Protein AF-A0A7C6UUV0-F1 (afdb_monomer_lite)

Foldseek 3Di:
DAAEEEEEEQDFPCLVVLCVLCVVVPHHYQYHNDPVSVVVVLPDPSHAEYEYEDHPCVVVVQVVCCVRPVNHYYHYHDPVCRVPPDDSVVSVVVVVVRGD

Sequence (100 aa):
MKKAILLVDNCSKNGVIYRTVLESVGYKVYLASDLQQALYALKDDALSLVISICFLETEKLKKLLSDKKPEIPVWVMNKDETTSPLSSKELLDQVRALID

Radius of gyration: 12.25 Å; chains: 1; bounding box: 31×30×27 Å

Secondary structure (DSSP, 8-state):
---EEEEEESS-SHHHHHHHHHHHTT-EEEEESSHHHHHHHTT-TTEEEEEEEE-TTHHHHHHHHHHH-TTS-EEEPPTHHHHSPPPHHHHHHHHHHHH-

Structure (mmCIF, N/CA/C/O backbone):
data_AF-A0A7C6UUV0-F1
#
_entry.id   AF-A0A7C6UUV0-F1
#
loop_
_atom_site.group_PDB
_atom_site.id
_atom_site.type_symbol
_atom_site.label_atom_id
_atom_site.label_alt_id
_atom_site.label_comp_id
_atom_site.label_asym_id
_atom_site.label_entity_id
_atom_site.label_seq_id
_atom_site.pdbx_PDB_ins_code
_atom_site.Cartn_x
_atom_site.Cartn_y
_atom_site.Cartn_z
_atom_site.occupancy
_atom_site.B_iso_or_equiv
_atom_site.auth_seq_id
_atom_site.auth_comp_id
_atom_site.auth_asym_id
_atom_site.auth_atom_id
_atom_site.pdbx_PDB_model_num
ATOM 1 N N . MET A 1 1 ? -14.405 -6.482 7.988 1.00 61.34 1 MET A N 1
ATOM 2 C CA . MET A 1 1 ? -14.290 -5.330 7.059 1.00 61.34 1 MET A CA 1
ATOM 3 C C . MET A 1 1 ? -13.154 -5.609 6.084 1.00 61.34 1 MET A C 1
ATOM 5 O O . MET A 1 1 ? -12.213 -6.280 6.485 1.00 61.34 1 MET A O 1
ATOM 9 N N . LYS A 1 2 ? -13.240 -5.159 4.823 1.00 82.38 2 LYS A N 1
ATOM 10 C CA . LYS A 1 2 ? -12.122 -5.279 3.867 1.00 82.38 2 LYS A CA 1
ATOM 11 C C . LYS A 1 2 ? -11.042 -4.255 4.237 1.00 82.38 2 LYS A C 1
ATOM 13 O O . LYS A 1 2 ? -11.373 -3.077 4.320 1.00 82.38 2 LYS A O 1
ATOM 18 N N . LYS A 1 3 ? -9.799 -4.695 4.466 1.00 94.12 3 LYS A N 1
ATOM 19 C CA . LYS A 1 3 ? -8.644 -3.806 4.699 1.00 94.12 3 LYS A CA 1
ATOM 20 C C . LYS A 1 3 ? -8.258 -3.098 3.397 1.00 94.12 3 LYS A C 1
ATOM 22 O O . LYS A 1 3 ? -8.409 -3.676 2.313 1.00 94.12 3 LYS A O 1
ATOM 27 N N . ALA A 1 4 ? -7.777 -1.864 3.502 1.00 96.62 4 ALA A N 1
ATOM 28 C CA . ALA A 1 4 ? -7.314 -1.068 2.376 1.00 96.62 4 ALA A CA 1
ATOM 29 C C . ALA A 1 4 ? -5.788 -0.898 2.389 1.00 96.62 4 ALA A C 1
ATOM 31 O O . ALA A 1 4 ? -5.174 -0.763 3.446 1.00 96.62 4 ALA A O 1
ATOM 32 N N . ILE A 1 5 ? -5.182 -0.899 1.204 1.00 97.06 5 ILE A N 1
ATOM 33 C CA . ILE A 1 5 ? -3.738 -0.760 0.993 1.00 97.06 5 ILE A CA 1
ATOM 34 C C . ILE A 1 5 ? -3.508 0.400 0.027 1.00 97.06 5 ILE A C 1
ATOM 36 O O . ILE A 1 5 ? -4.149 0.476 -1.022 1.00 97.06 5 ILE A O 1
ATOM 40 N N . LEU A 1 6 ? -2.588 1.299 0.364 1.00 96.56 6 LEU A N 1
ATOM 41 C CA . LEU A 1 6 ? -2.132 2.361 -0.526 1.00 96.56 6 LEU A CA 1
ATOM 42 C C . LEU A 1 6 ? -0.811 1.949 -1.176 1.00 96.56 6 LEU A C 1
ATOM 44 O O . LEU A 1 6 ? 0.187 1.784 -0.483 1.00 96.56 6 LEU A O 1
ATOM 48 N N . LEU A 1 7 ? -0.795 1.829 -2.501 1.00 95.38 7 LEU A N 1
ATOM 49 C CA . LEU A 1 7 ? 0.423 1.676 -3.290 1.00 95.38 7 LEU A CA 1
ATOM 50 C C . LEU A 1 7 ? 0.852 3.047 -3.816 1.00 95.38 7 LEU A C 1
ATOM 52 O O . LEU A 1 7 ? 0.094 3.702 -4.535 1.00 95.38 7 LEU A O 1
ATOM 56 N N . VAL A 1 8 ? 2.067 3.465 -3.476 1.00 93.75 8 VAL A N 1
ATOM 57 C CA . VAL A 1 8 ? 2.682 4.699 -3.963 1.00 93.75 8 VAL A CA 1
ATOM 58 C C . VAL A 1 8 ? 3.821 4.349 -4.912 1.00 93.75 8 VAL A C 1
ATOM 60 O O . VAL A 1 8 ? 4.819 3.741 -4.520 1.00 93.75 8 VAL A O 1
ATOM 63 N N . ASP A 1 9 ? 3.663 4.721 -6.175 1.00 90.25 9 ASP A N 1
ATOM 64 C CA . ASP A 1 9 ? 4.591 4.369 -7.245 1.00 90.25 9 ASP A CA 1
ATOM 65 C C . ASP A 1 9 ? 4.630 5.488 -8.285 1.00 90.25 9 ASP A C 1
ATOM 67 O O . ASP A 1 9 ? 3.624 5.778 -8.935 1.00 90.25 9 ASP A O 1
ATOM 71 N N . ASN A 1 10 ? 5.783 6.149 -8.420 1.00 85.81 10 ASN A N 1
ATOM 72 C CA . ASN A 1 10 ? 5.959 7.257 -9.358 1.00 85.81 10 ASN A CA 1
ATOM 73 C C . ASN A 1 10 ? 6.933 6.956 -10.501 1.00 85.81 10 ASN A C 1
ATOM 75 O O . ASN A 1 10 ? 7.160 7.834 -11.334 1.00 85.81 10 ASN A O 1
ATOM 79 N N . CYS A 1 11 ? 7.520 5.756 -10.548 1.00 76.25 11 CYS A N 1
ATOM 80 C CA . CYS A 1 11 ? 8.594 5.470 -11.501 1.00 76.25 11 CYS A CA 1
ATOM 81 C C . CYS A 1 11 ? 8.597 4.045 -12.065 1.00 76.25 11 CYS A C 1
ATOM 83 O O . CYS A 1 11 ? 9.092 3.838 -13.173 1.00 76.25 11 CYS A O 1
ATOM 85 N N . SER A 1 12 ? 8.040 3.070 -11.346 1.00 73.12 12 SER A N 1
ATOM 86 C CA . SER A 1 12 ? 7.875 1.709 -11.842 1.00 73.12 12 SER A CA 1
ATOM 87 C C . SER A 1 12 ? 6.402 1.527 -12.212 1.00 73.12 12 SER A C 1
ATOM 89 O O . SER A 1 12 ? 5.533 2.200 -11.682 1.00 73.12 12 SER A O 1
ATOM 91 N N . LYS A 1 13 ? 6.046 0.697 -13.190 1.00 76.31 13 LYS A N 1
ATOM 92 C CA . LYS A 1 13 ? 4.615 0.423 -13.459 1.00 76.31 13 LYS A CA 1
ATOM 93 C C . LYS A 1 13 ? 4.084 -0.697 -12.551 1.00 76.31 13 LYS A C 1
ATOM 95 O O . LYS A 1 13 ? 3.002 -1.234 -12.791 1.00 76.31 13 LYS A O 1
ATOM 100 N N . ASN A 1 14 ? 4.846 -1.054 -11.517 1.00 84.88 14 ASN A N 1
ATOM 101 C CA . ASN A 1 14 ? 4.638 -2.238 -10.691 1.00 84.88 14 ASN A CA 1
ATOM 102 C C . ASN A 1 14 ? 3.420 -2.079 -9.778 1.00 84.88 14 ASN A C 1
ATOM 104 O O . ASN A 1 14 ? 2.727 -3.062 -9.522 1.00 84.88 14 ASN A O 1
ATOM 108 N N . GLY A 1 15 ? 3.074 -0.848 -9.387 1.00 86.50 15 GLY A N 1
ATOM 109 C CA . GLY A 1 15 ? 1.859 -0.554 -8.627 1.00 86.50 15 GLY A CA 1
ATOM 110 C C . GLY A 1 15 ? 0.582 -1.105 -9.275 1.00 86.50 15 GLY A C 1
ATOM 111 O O . GLY A 1 15 ? -0.297 -1.600 -8.574 1.00 86.50 15 GLY A O 1
ATOM 112 N N . VAL A 1 16 ? 0.486 -1.119 -10.612 1.00 88.19 16 VAL A N 1
ATOM 11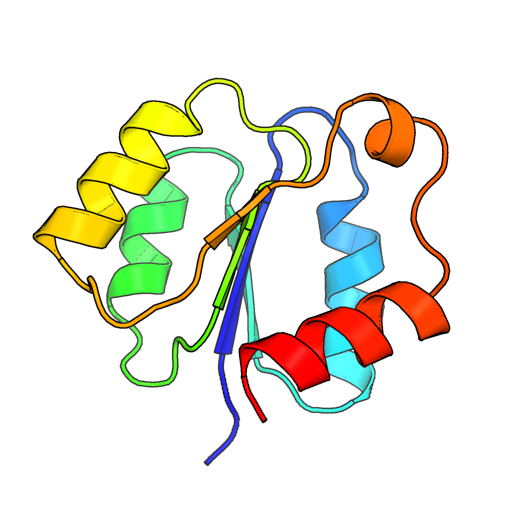3 C CA . VAL A 1 16 ? -0.681 -1.682 -11.324 1.00 88.19 16 VAL A CA 1
ATOM 114 C C . VAL A 1 16 ? -0.729 -3.211 -11.214 1.00 88.19 16 VAL A C 1
ATOM 116 O O . VAL A 1 16 ? -1.800 -3.794 -11.017 1.00 88.19 16 VAL A O 1
ATOM 119 N N . ILE A 1 17 ? 0.431 -3.864 -11.307 1.00 90.00 17 ILE A N 1
ATOM 120 C CA . ILE A 1 17 ? 0.557 -5.323 -11.196 1.00 90.00 17 ILE A CA 1
ATOM 121 C C . ILE A 1 17 ? 0.183 -5.756 -9.776 1.00 90.00 17 ILE A C 1
ATOM 123 O O . ILE A 1 17 ? -0.706 -6.588 -9.591 1.00 90.00 17 ILE A O 1
ATOM 127 N N . TYR A 1 18 ? 0.800 -5.141 -8.767 1.00 93.06 18 TYR A N 1
ATOM 128 C CA . TYR A 1 18 ? 0.541 -5.467 -7.366 1.00 93.06 18 TYR A CA 1
ATOM 129 C C . TYR A 1 18 ? -0.894 -5.160 -6.955 1.00 93.06 18 TYR A C 1
ATOM 131 O O . TYR A 1 18 ? -1.496 -5.953 -6.236 1.00 93.06 18 TYR A O 1
ATOM 139 N N . ARG A 1 19 ? -1.493 -4.081 -7.474 1.00 94.88 19 ARG A N 1
ATOM 140 C CA . ARG A 1 19 ? -2.921 -3.814 -7.284 1.00 94.88 19 ARG A CA 1
ATOM 141 C C . ARG A 1 19 ? -3.780 -4.990 -7.725 1.00 94.88 19 ARG A C 1
ATOM 143 O O . ARG A 1 19 ? -4.626 -5.429 -6.956 1.00 94.88 19 ARG A O 1
ATOM 150 N N . THR A 1 20 ? -3.551 -5.497 -8.934 1.00 94.25 20 THR A N 1
ATOM 151 C CA . THR A 1 20 ? -4.347 -6.598 -9.495 1.00 94.25 20 THR A CA 1
ATOM 152 C C . THR A 1 20 ? -4.268 -7.837 -8.601 1.00 94.25 20 THR A C 1
ATOM 154 O O . THR A 1 20 ? -5.287 -8.455 -8.295 1.00 94.25 20 THR A O 1
ATOM 157 N N . VAL A 1 21 ? -3.066 -8.166 -8.118 1.00 95.25 21 VAL A N 1
ATOM 158 C CA . VAL A 1 21 ? -2.851 -9.290 -7.195 1.00 95.25 21 VAL A CA 1
ATOM 159 C C . VAL A 1 21 ? -3.589 -9.068 -5.869 1.00 95.25 21 VAL A C 1
ATOM 161 O O . VAL A 1 21 ? -4.320 -9.948 -5.421 1.00 95.25 21 VAL A O 1
ATOM 164 N N . LEU A 1 22 ? -3.452 -7.893 -5.254 1.00 96.38 22 LEU A N 1
ATOM 165 C CA . LEU A 1 22 ? -4.051 -7.585 -3.951 1.00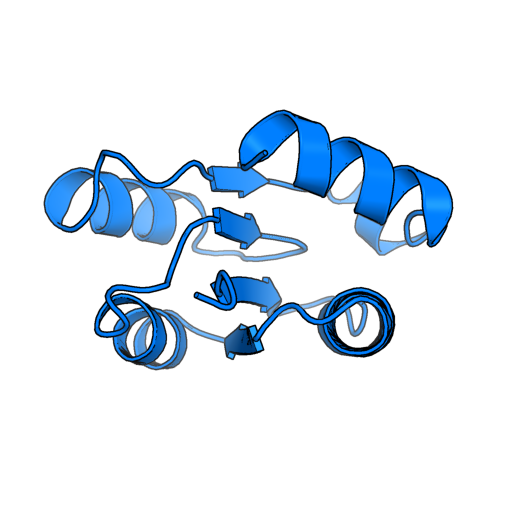 96.38 22 LEU A CA 1
ATOM 166 C C . LEU A 1 22 ? -5.586 -7.502 -4.004 1.00 96.38 22 LEU A C 1
ATOM 168 O O . LEU A 1 22 ? -6.265 -8.005 -3.108 1.00 96.38 22 LEU A O 1
ATOM 172 N N . GLU A 1 23 ? -6.149 -6.923 -5.064 1.00 96.31 23 GLU A N 1
ATOM 173 C CA . GLU A 1 23 ? -7.602 -6.884 -5.268 1.00 96.31 23 GLU A CA 1
ATOM 174 C C . GLU A 1 23 ? -8.176 -8.292 -5.494 1.00 96.31 23 GLU A C 1
ATOM 176 O O . GLU A 1 23 ? -9.265 -8.588 -4.999 1.00 96.31 23 GLU A O 1
ATOM 181 N N . SER A 1 24 ? -7.431 -9.191 -6.157 1.00 95.50 24 SER A N 1
ATOM 182 C CA . SER A 1 24 ? -7.873 -10.576 -6.403 1.00 95.50 24 SER A CA 1
ATOM 183 C C . SER A 1 24 ? -8.096 -11.392 -5.123 1.00 95.50 24 SER A C 1
ATOM 185 O O . SER A 1 24 ? -8.915 -12.309 -5.113 1.00 95.50 24 SER A O 1
ATOM 187 N N . VAL A 1 25 ? -7.421 -11.028 -4.026 1.00 94.56 25 VAL A N 1
ATOM 188 C CA . VAL A 1 25 ? -7.568 -11.671 -2.708 1.00 94.56 25 VAL A CA 1
ATOM 189 C C . VAL A 1 25 ? -8.447 -10.870 -1.740 1.00 94.56 25 VAL A C 1
ATOM 191 O O . VAL A 1 25 ? -8.598 -11.248 -0.581 1.00 94.56 25 VAL A O 1
ATOM 194 N N . GLY A 1 26 ? -9.067 -9.782 -2.210 1.00 94.56 26 GLY A N 1
ATOM 195 C CA . GLY A 1 26 ? -10.120 -9.067 -1.489 1.00 94.56 26 GLY A CA 1
ATOM 196 C C . GLY A 1 26 ? -9.710 -7.777 -0.777 1.00 94.56 26 GLY A C 1
ATOM 197 O O . GLY A 1 26 ? -10.570 -7.179 -0.120 1.00 94.56 26 GLY A O 1
ATOM 198 N N . TYR A 1 27 ? -8.465 -7.310 -0.922 1.00 96.31 27 TYR A N 1
ATOM 199 C CA . TYR A 1 27 ? -8.069 -5.990 -0.425 1.00 96.31 27 TYR A CA 1
ATOM 200 C C . TYR A 1 27 ? -8.664 -4.873 -1.286 1.00 96.31 27 TYR A C 1
ATOM 202 O O . TYR A 1 27 ? -8.842 -5.011 -2.496 1.00 96.31 27 TYR A O 1
ATOM 210 N N . LYS A 1 28 ? -8.954 -3.731 -0.660 1.00 96.00 28 LYS A N 1
ATOM 211 C CA . LYS A 1 28 ? -9.223 -2.482 -1.379 1.00 96.00 28 LYS A CA 1
ATOM 212 C C . LYS A 1 28 ? -7.886 -1.803 -1.662 1.00 96.00 28 LYS A C 1
ATOM 214 O O . LYS A 1 28 ? -7.116 -1.599 -0.731 1.00 96.00 28 LYS A O 1
ATOM 219 N N . VAL A 1 29 ? -7.594 -1.440 -2.907 1.00 96.38 29 VAL A N 1
ATOM 220 C CA . VAL A 1 29 ? -6.283 -0.872 -3.250 1.00 96.38 29 VAL A CA 1
ATOM 221 C C . VAL A 1 29 ? -6.421 0.537 -3.805 1.00 96.38 29 VAL A C 1
ATOM 223 O O . VAL A 1 29 ? -7.174 0.784 -4.744 1.00 96.38 29 VAL A O 1
ATOM 226 N N . TYR A 1 30 ? -5.654 1.456 -3.231 1.00 96.06 30 TYR A N 1
ATOM 227 C CA . TYR A 1 30 ? -5.447 2.798 -3.750 1.00 96.06 30 TYR A CA 1
ATOM 228 C C . TYR A 1 30 ? -4.116 2.869 -4.490 1.00 96.06 30 TYR A C 1
ATOM 230 O O . TYR A 1 30 ? -3.123 2.306 -4.036 1.00 96.06 30 TYR A O 1
ATOM 238 N N . LEU A 1 31 ? -4.095 3.588 -5.609 1.00 94.62 31 LEU A N 1
ATOM 239 C CA . LEU A 1 31 ? -2.868 3.947 -6.313 1.00 94.62 31 LEU A CA 1
ATOM 240 C C . LEU A 1 31 ? -2.606 5.436 -6.122 1.00 94.62 31 LEU A C 1
ATOM 242 O O . LEU A 1 31 ? -3.534 6.238 -6.223 1.00 94.62 31 LEU A O 1
ATOM 246 N N . ALA A 1 32 ? -1.349 5.789 -5.887 1.00 93.69 32 ALA A N 1
ATOM 247 C CA . ALA A 1 32 ? -0.889 7.166 -5.873 1.00 93.69 32 ALA A CA 1
ATOM 248 C C . ALA A 1 32 ? 0.442 7.297 -6.617 1.00 93.69 32 ALA A C 1
ATOM 250 O O . ALA A 1 32 ? 1.391 6.568 -6.339 1.00 93.69 32 ALA A O 1
ATOM 251 N N . SER A 1 33 ? 0.531 8.263 -7.528 1.00 90.81 33 SER A N 1
ATOM 252 C CA . SER A 1 33 ? 1.795 8.654 -8.171 1.00 90.81 33 SER A CA 1
ATOM 253 C C . SER A 1 33 ? 2.458 9.869 -7.513 1.00 90.81 33 SER A C 1
ATOM 255 O O . SER A 1 33 ? 3.580 10.231 -7.861 1.00 90.81 33 SER A O 1
ATOM 257 N N . ASP A 1 34 ? 1.764 10.523 -6.581 1.00 90.56 34 ASP A N 1
ATOM 258 C CA . ASP A 1 34 ? 2.194 11.750 -5.912 1.00 90.56 34 ASP A CA 1
ATOM 259 C C . ASP A 1 34 ? 1.600 11.867 -4.492 1.00 90.56 34 ASP A C 1
ATOM 261 O O . ASP A 1 34 ? 0.709 11.108 -4.093 1.00 90.56 34 ASP A O 1
ATOM 265 N N . LEU A 1 35 ? 2.099 12.834 -3.712 1.00 90.50 35 LEU A N 1
ATOM 266 C CA . LEU A 1 35 ? 1.649 13.069 -2.334 1.00 90.50 35 LEU A CA 1
ATOM 267 C C . LEU A 1 35 ? 0.175 13.501 -2.236 1.00 90.50 35 LEU A C 1
ATOM 269 O O . LEU A 1 35 ? -0.477 13.194 -1.239 1.00 90.50 35 LEU A O 1
ATOM 273 N N . GLN A 1 36 ? -0.367 14.205 -3.236 1.00 90.19 36 GLN A N 1
ATOM 274 C CA . GLN A 1 36 ? -1.764 14.658 -3.224 1.00 90.19 36 GLN A CA 1
ATOM 275 C C . GLN A 1 36 ? -2.727 13.476 -3.370 1.00 90.19 36 GLN A C 1
ATOM 277 O O . GLN A 1 36 ? -3.719 13.386 -2.647 1.00 90.19 36 GLN A O 1
ATOM 282 N N . GLN A 1 37 ? -2.407 12.525 -4.244 1.00 91.81 37 GLN A N 1
ATOM 283 C CA . GLN A 1 37 ? -3.161 11.282 -4.384 1.00 91.81 37 GLN A CA 1
ATOM 284 C C . GLN A 1 37 ? -3.040 10.410 -3.129 1.00 91.81 37 GLN A C 1
ATOM 286 O O . GLN A 1 37 ? -4.043 9.878 -2.649 1.00 91.81 37 GLN A O 1
ATOM 291 N N . ALA A 1 38 ? -1.843 10.326 -2.537 1.00 91.75 38 ALA A N 1
ATOM 292 C CA . ALA A 1 38 ? -1.636 9.600 -1.285 1.00 91.75 38 ALA A CA 1
ATOM 293 C C . ALA A 1 38 ? -2.513 10.163 -0.149 1.00 91.75 38 ALA A C 1
ATOM 295 O O . ALA A 1 38 ? -3.162 9.400 0.566 1.00 91.75 38 ALA A O 1
ATOM 296 N N . LEU A 1 39 ? -2.620 11.495 -0.036 1.00 90.62 39 LEU A N 1
ATOM 297 C CA . LEU A 1 39 ? -3.469 12.180 0.949 1.00 90.62 39 LEU A CA 1
ATOM 298 C C . LEU A 1 39 ? -4.952 11.799 0.855 1.00 90.62 39 LEU A C 1
ATOM 300 O O . LEU A 1 39 ? -5.646 11.810 1.873 1.00 90.62 39 LEU A O 1
ATOM 304 N N . TYR A 1 40 ? -5.456 11.480 -0.339 1.00 90.25 40 TYR A N 1
ATOM 305 C CA . TYR A 1 40 ? -6.840 11.039 -0.502 1.00 90.25 40 TYR A CA 1
ATOM 306 C C . TYR A 1 40 ? -7.075 9.677 0.160 1.00 90.25 40 TYR A C 1
ATOM 308 O O . TYR A 1 40 ? -8.058 9.510 0.881 1.00 90.25 40 TYR A O 1
ATOM 316 N N . ALA A 1 41 ? -6.150 8.732 -0.021 1.00 90.94 41 ALA A N 1
ATOM 317 C CA . ALA A 1 41 ? -6.243 7.398 0.566 1.00 90.94 41 ALA A CA 1
ATOM 318 C C . ALA A 1 41 ? -6.105 7.408 2.098 1.00 90.94 41 ALA A C 1
ATOM 320 O O . ALA A 1 41 ? -6.735 6.595 2.768 1.00 90.94 41 ALA A O 1
ATOM 321 N N . LEU A 1 42 ? -5.365 8.369 2.670 1.00 89.00 42 LEU A N 1
ATOM 322 C CA . LEU A 1 42 ? -5.253 8.526 4.130 1.00 89.00 42 LEU A CA 1
ATOM 323 C C . LEU A 1 42 ? -6.591 8.825 4.821 1.00 89.00 42 LEU A C 1
ATOM 325 O O . LEU A 1 42 ? -6.699 8.634 6.029 1.00 89.00 42 LEU A O 1
ATOM 329 N N . LYS A 1 43 ? -7.607 9.288 4.084 1.00 90.44 43 LYS A N 1
ATOM 330 C CA . LYS A 1 43 ? -8.954 9.534 4.623 1.00 90.44 43 LYS A CA 1
ATOM 331 C C . LYS A 1 43 ? -9.771 8.255 4.813 1.00 90.44 43 LYS A C 1
ATOM 333 O O . LYS A 1 43 ? -10.838 8.326 5.409 1.00 90.44 43 LYS A O 1
ATOM 338 N N . ASP A 1 44 ? -9.321 7.118 4.282 1.00 93.19 44 ASP A N 1
ATOM 339 C CA . ASP A 1 44 ? -10.003 5.840 4.472 1.00 93.19 44 ASP A CA 1
ATOM 340 C C . ASP A 1 44 ? -9.625 5.239 5.832 1.00 93.19 44 ASP A C 1
ATOM 342 O O . ASP A 1 44 ? -8.451 4.982 6.109 1.00 93.19 44 ASP A O 1
ATOM 346 N N . ASP A 1 45 ? -10.619 5.008 6.687 1.00 91.44 45 ASP A N 1
ATOM 347 C CA . ASP A 1 45 ? -10.446 4.367 7.996 1.00 91.44 45 ASP A CA 1
ATOM 348 C C . ASP A 1 45 ? -10.102 2.881 7.883 1.00 91.44 45 ASP A C 1
ATOM 350 O O . ASP A 1 45 ? -9.537 2.306 8.808 1.00 91.44 45 ASP A O 1
ATOM 354 N N . ALA A 1 46 ? -10.380 2.260 6.734 1.00 94.38 46 ALA A N 1
ATOM 355 C CA . ALA A 1 46 ? -9.958 0.897 6.454 1.00 94.38 46 ALA A CA 1
ATOM 356 C C . ALA A 1 46 ? -8.492 0.803 5.997 1.00 94.38 46 ALA A C 1
ATOM 358 O O . ALA A 1 46 ? -8.009 -0.313 5.800 1.00 94.38 46 ALA A O 1
ATOM 359 N N . LEU A 1 47 ? -7.785 1.925 5.789 1.00 95.50 47 LEU A N 1
ATOM 360 C CA . LEU A 1 47 ? -6.377 1.906 5.387 1.00 95.50 47 LEU A CA 1
ATOM 361 C C . LEU A 1 47 ? -5.529 1.235 6.472 1.00 95.50 47 LEU A C 1
ATOM 363 O O . LEU A 1 47 ? -5.515 1.673 7.616 1.00 95.50 47 LEU A O 1
ATOM 367 N N . SER A 1 48 ? -4.832 0.164 6.100 1.00 96.19 48 SER A N 1
ATOM 368 C CA . SER A 1 48 ? -4.045 -0.664 7.021 1.00 96.19 48 SER A CA 1
ATOM 369 C C . SER A 1 48 ? -2.574 -0.786 6.627 1.00 96.19 48 SER A C 1
ATOM 371 O O . SER A 1 48 ? -1.787 -1.262 7.430 1.00 96.19 48 SER A O 1
ATOM 373 N N . LEU A 1 49 ? -2.184 -0.381 5.413 1.00 96.56 49 LEU A N 1
ATOM 374 C CA . LEU A 1 49 ? -0.792 -0.438 4.951 1.00 96.56 49 LEU A CA 1
ATOM 375 C C . LEU A 1 49 ? -0.527 0.581 3.848 1.00 96.56 49 LEU A C 1
ATOM 377 O O . LEU A 1 49 ? -1.368 0.791 2.967 1.00 96.56 49 LEU A O 1
ATOM 381 N N . VAL A 1 50 ? 0.679 1.146 3.860 1.00 96.19 50 VAL A N 1
ATOM 382 C CA . VAL A 1 50 ? 1.239 1.904 2.739 1.00 96.19 50 VAL A CA 1
ATOM 383 C C . VAL A 1 50 ? 2.463 1.185 2.186 1.00 96.19 50 VAL A C 1
ATOM 385 O O . VAL A 1 50 ? 3.371 0.833 2.932 1.00 96.19 50 VAL A O 1
ATOM 388 N N . ILE A 1 51 ? 2.502 0.993 0.870 1.00 94.69 51 ILE A N 1
ATOM 389 C CA . ILE A 1 51 ? 3.618 0.384 0.146 1.00 94.69 51 ILE A CA 1
ATOM 390 C C . ILE A 1 51 ? 4.210 1.432 -0.800 1.00 94.69 51 ILE A C 1
ATOM 392 O O . ILE A 1 51 ? 3.525 1.901 -1.703 1.00 94.69 51 ILE A O 1
ATOM 396 N N . SER A 1 52 ? 5.476 1.798 -0.608 1.00 92.75 52 SER A N 1
ATOM 397 C CA . SER A 1 52 ? 6.235 2.697 -1.485 1.00 92.75 52 SER A CA 1
ATOM 398 C C . SER A 1 52 ? 7.146 1.870 -2.390 1.00 92.75 52 SER A C 1
ATOM 400 O O . SER A 1 52 ? 8.064 1.236 -1.885 1.00 92.75 52 SER A O 1
ATOM 402 N N . ILE A 1 53 ? 6.886 1.837 -3.700 1.00 87.50 53 ILE A N 1
ATOM 403 C CA . ILE A 1 53 ? 7.551 0.899 -4.631 1.00 87.50 53 ILE A CA 1
ATOM 404 C C . ILE A 1 53 ? 8.708 1.569 -5.374 1.00 87.50 53 ILE A C 1
ATOM 406 O O . ILE A 1 53 ? 9.791 1.022 -5.528 1.00 87.50 53 ILE A O 1
ATOM 410 N N . CYS A 1 54 ? 8.488 2.804 -5.797 1.00 83.12 54 CYS A N 1
ATOM 411 C CA . CYS A 1 54 ? 9.517 3.698 -6.283 1.00 83.12 54 CYS A CA 1
ATOM 412 C C . CYS A 1 54 ? 8.970 5.102 -6.115 1.00 83.12 54 CYS A C 1
ATOM 414 O O . CYS A 1 54 ? 8.248 5.589 -6.980 1.00 83.12 54 CYS A O 1
ATOM 416 N N . PHE A 1 55 ? 9.221 5.724 -4.967 1.00 81.19 55 PHE A N 1
ATOM 417 C CA . PHE A 1 55 ? 8.679 7.044 -4.684 1.00 81.19 55 PHE A CA 1
ATOM 418 C C . PHE A 1 55 ? 9.771 7.993 -4.212 1.00 81.19 55 PHE A C 1
ATOM 420 O O . PHE A 1 55 ? 10.344 7.833 -3.132 1.00 81.19 55 PHE A O 1
ATOM 427 N N . LEU A 1 56 ? 10.047 9.013 -5.027 1.00 81.69 56 LEU A N 1
ATOM 428 C CA . LEU A 1 56 ? 11.102 9.998 -4.755 1.00 81.69 56 LEU A CA 1
ATOM 429 C C . LEU A 1 56 ? 10.862 10.774 -3.452 1.00 81.69 56 LEU A C 1
ATOM 431 O O . LEU A 1 56 ? 11.812 11.200 -2.804 1.00 81.69 56 LEU A O 1
ATOM 435 N N . GLU A 1 57 ? 9.603 10.927 -3.042 1.00 87.25 57 GLU A N 1
ATOM 436 C CA . GLU A 1 57 ? 9.220 11.660 -1.833 1.00 87.25 57 GLU A CA 1
ATOM 437 C C . GLU A 1 57 ? 8.894 10.733 -0.646 1.00 87.25 57 GLU A C 1
ATOM 439 O O . GLU A 1 57 ? 8.134 11.113 0.246 1.00 87.25 57 GLU A O 1
ATOM 444 N N . THR A 1 58 ? 9.476 9.524 -0.601 1.00 87.31 58 THR A N 1
ATOM 445 C CA . THR A 1 58 ? 9.220 8.524 0.459 1.00 87.31 58 THR A CA 1
ATOM 446 C C . THR A 1 58 ? 9.395 9.089 1.872 1.00 87.31 58 THR A C 1
ATOM 448 O O . THR A 1 58 ? 8.561 8.831 2.733 1.00 87.31 58 THR A O 1
ATOM 451 N N . GLU A 1 59 ? 10.412 9.914 2.126 1.00 90.12 59 GLU A N 1
ATOM 452 C CA . GLU A 1 59 ? 10.618 10.500 3.460 1.00 90.12 59 GLU A CA 1
ATOM 453 C C . GLU A 1 59 ? 9.525 11.510 3.844 1.00 90.12 59 GLU A C 1
ATOM 455 O O . GLU A 1 59 ? 9.085 11.552 4.993 1.00 90.12 59 GLU A O 1
ATOM 460 N N . LYS A 1 60 ? 9.003 12.278 2.877 1.00 91.12 60 LYS A N 1
ATOM 461 C CA . LYS A 1 60 ? 7.853 13.163 3.121 1.00 91.12 60 LYS A CA 1
ATOM 462 C C . LYS A 1 60 ? 6.584 12.355 3.381 1.00 91.12 60 LYS A C 1
ATOM 464 O O . LYS A 1 60 ? 5.807 12.727 4.255 1.00 91.12 60 LYS A O 1
ATOM 469 N N . LEU A 1 61 ? 6.390 11.254 2.651 1.00 90.69 61 LEU A N 1
ATOM 470 C CA . LEU A 1 61 ? 5.274 10.331 2.858 1.00 90.69 61 LEU A CA 1
ATOM 471 C C . LEU A 1 61 ? 5.324 9.695 4.252 1.00 90.69 61 LEU A C 1
ATOM 473 O O . LEU A 1 61 ? 4.310 9.691 4.944 1.00 90.69 61 LEU A O 1
ATOM 477 N N . LYS A 1 62 ? 6.498 9.221 4.690 1.00 91.25 62 LYS A N 1
ATOM 478 C CA . LYS A 1 62 ? 6.696 8.680 6.043 1.00 91.25 62 LYS A CA 1
ATOM 479 C C . LYS A 1 62 ? 6.353 9.712 7.108 1.00 91.25 62 LYS A C 1
ATOM 481 O O . LYS A 1 62 ? 5.562 9.413 7.990 1.00 91.25 62 LYS A O 1
ATOM 486 N N . LYS A 1 63 ? 6.879 10.936 6.990 1.00 91.81 63 LYS A N 1
ATOM 487 C CA . LYS A 1 63 ? 6.567 12.021 7.930 1.00 91.81 63 LYS A CA 1
ATOM 488 C C . LYS A 1 63 ? 5.065 12.318 7.979 1.00 91.81 63 LYS A C 1
ATOM 490 O O . LYS A 1 63 ? 4.488 12.396 9.055 1.00 91.81 63 LYS A O 1
ATOM 495 N N . LEU A 1 64 ? 4.423 12.421 6.815 1.00 90.00 64 LEU A N 1
ATOM 496 C CA . LEU A 1 64 ? 2.982 12.647 6.715 1.00 90.00 64 LEU A CA 1
ATOM 497 C C . LEU A 1 64 ? 2.169 11.537 7.401 1.00 90.00 64 LEU A C 1
ATOM 499 O O . LEU A 1 64 ? 1.162 11.827 8.045 1.00 90.00 64 LEU A O 1
ATOM 503 N N . LEU A 1 65 ? 2.596 10.282 7.250 1.00 91.31 65 LEU A N 1
ATOM 504 C CA . LEU A 1 65 ? 1.975 9.126 7.893 1.00 91.31 65 LEU A CA 1
ATOM 505 C C . LEU A 1 65 ? 2.188 9.141 9.404 1.00 91.31 65 LEU A C 1
ATOM 507 O O . LEU A 1 65 ? 1.211 9.017 10.131 1.00 91.31 65 LEU A O 1
ATOM 511 N N . SER A 1 66 ? 3.407 9.400 9.879 1.00 90.12 66 SER A N 1
ATOM 512 C CA . SER A 1 66 ? 3.691 9.576 11.308 1.00 90.12 66 SER A CA 1
ATOM 513 C C . SER A 1 66 ? 2.830 10.667 11.951 1.00 90.12 66 SER A C 1
ATOM 515 O O . SER A 1 66 ? 2.377 10.494 13.078 1.00 90.12 66 SER A O 1
ATOM 517 N N . ASP A 1 67 ? 2.564 11.761 11.234 1.00 90.56 67 ASP A N 1
ATOM 518 C CA . ASP A 1 67 ? 1.776 12.881 11.754 1.00 90.56 67 ASP A CA 1
ATOM 519 C C . ASP A 1 67 ? 0.257 12.612 11.741 1.00 90.56 67 ASP A C 1
ATOM 521 O O . ASP A 1 67 ? -0.477 13.188 12.545 1.00 90.56 67 ASP A O 1
ATOM 525 N N . LYS A 1 68 ? -0.248 11.789 10.807 1.00 89.00 68 LYS A N 1
ATOM 526 C CA . LYS A 1 68 ? -1.698 11.608 10.580 1.00 89.00 68 LYS A CA 1
ATOM 527 C C . LYS A 1 68 ? -2.254 10.251 10.994 1.00 89.00 68 LYS A C 1
ATOM 529 O O . LYS A 1 68 ? -3.388 10.209 11.458 1.00 89.00 68 LYS A O 1
ATOM 534 N N . LYS A 1 69 ? -1.508 9.176 10.742 1.00 90.94 69 LYS A N 1
ATOM 535 C CA . LYS A 1 69 ? -1.878 7.775 10.993 1.00 90.94 69 LYS A CA 1
ATOM 536 C C . LYS A 1 69 ? -0.629 6.968 11.401 1.00 90.94 69 LYS A C 1
ATOM 538 O O . LYS A 1 69 ? -0.183 6.113 10.630 1.00 90.94 69 LYS A O 1
ATOM 543 N N . PRO A 1 70 ? -0.009 7.276 12.560 1.00 90.44 70 PRO A N 1
ATOM 544 C CA . PRO A 1 70 ? 1.231 6.637 13.015 1.00 90.44 70 PRO A CA 1
ATOM 545 C C . PRO A 1 70 ? 1.114 5.120 13.221 1.00 90.44 70 PRO A C 1
ATOM 547 O O . PRO A 1 70 ? 2.126 4.427 13.255 1.00 90.44 70 PRO A O 1
ATOM 550 N N . GLU A 1 71 ? -0.104 4.606 13.365 1.00 91.56 71 GLU A N 1
ATOM 551 C CA . GLU A 1 71 ? -0.415 3.186 13.495 1.00 91.56 71 GLU A CA 1
ATOM 552 C C . GLU A 1 71 ? -0.293 2.405 12.181 1.00 91.56 71 GLU A C 1
ATOM 554 O O . GLU A 1 71 ? -0.213 1.178 12.209 1.00 91.56 71 GLU A O 1
ATOM 559 N N . ILE A 1 72 ? 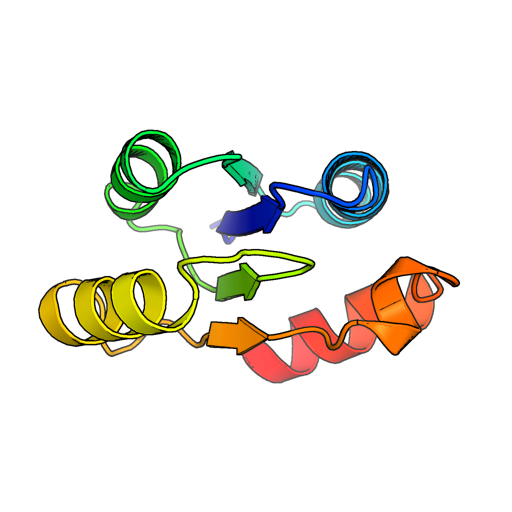-0.287 3.089 11.030 1.00 94.00 72 ILE A N 1
ATOM 560 C CA . ILE A 1 72 ? -0.247 2.426 9.728 1.00 94.00 72 ILE A CA 1
ATOM 561 C C . ILE A 1 72 ? 1.205 2.109 9.347 1.00 94.00 72 ILE A C 1
ATOM 563 O O . ILE A 1 72 ? 2.005 3.033 9.164 1.00 94.00 72 ILE A O 1
ATOM 567 N N . PRO A 1 73 ? 1.561 0.826 9.152 1.00 94.56 73 PRO A N 1
ATOM 568 C CA . PRO A 1 73 ? 2.888 0.446 8.697 1.00 94.56 73 PRO A CA 1
ATOM 569 C C . PRO A 1 73 ? 3.191 0.992 7.298 1.00 94.56 73 PRO A C 1
ATOM 571 O O . PRO A 1 73 ? 2.319 1.098 6.428 1.00 94.56 73 PRO A O 1
ATOM 574 N N . VAL A 1 74 ? 4.472 1.292 7.072 1.00 94.00 74 VAL A N 1
ATOM 575 C CA . VAL A 1 74 ? 5.002 1.715 5.773 1.00 94.00 74 VAL A CA 1
ATOM 576 C C . VAL A 1 74 ? 6.055 0.723 5.323 1.00 94.00 74 VAL A C 1
ATOM 578 O O . VAL A 1 74 ? 7.121 0.619 5.928 1.00 94.00 74 VAL A O 1
ATOM 581 N N . TRP A 1 75 ? 5.774 0.025 4.231 1.00 93.81 75 TRP A N 1
ATOM 582 C CA . TRP A 1 75 ? 6.740 -0.834 3.569 1.00 93.81 75 TRP A CA 1
ATOM 583 C C . TRP A 1 75 ? 7.349 -0.102 2.377 1.00 93.81 75 TRP A C 1
ATOM 585 O O . TRP A 1 7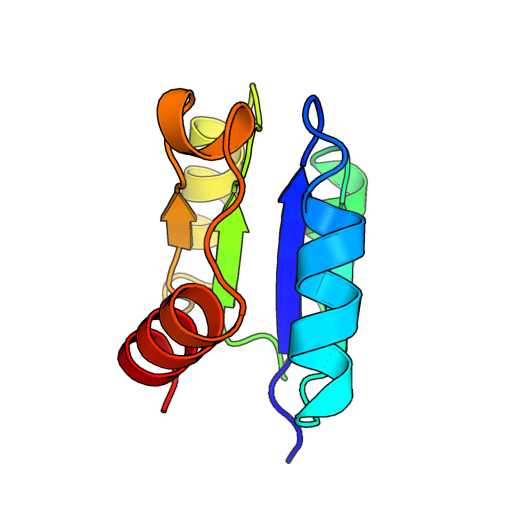5 ? 6.640 0.332 1.473 1.00 93.81 75 TRP A O 1
ATOM 595 N N . VAL A 1 76 ? 8.669 0.061 2.381 1.00 91.12 76 VAL A N 1
ATOM 596 C CA . VAL A 1 76 ? 9.415 0.629 1.254 1.00 91.12 76 VAL A CA 1
ATOM 597 C C . VAL A 1 76 ? 10.080 -0.517 0.504 1.00 91.12 76 VAL A C 1
ATOM 599 O O . VAL A 1 76 ? 10.912 -1.211 1.083 1.00 91.12 76 VAL A O 1
ATOM 602 N N . MET A 1 77 ? 9.708 -0.711 -0.759 1.00 87.94 77 MET A N 1
ATOM 603 C CA . MET A 1 77 ? 10.404 -1.614 -1.671 1.00 87.94 77 MET A CA 1
ATOM 604 C C . MET A 1 77 ? 11.579 -0.873 -2.302 1.00 87.94 77 MET A C 1
ATOM 606 O O . MET A 1 77 ? 11.492 0.311 -2.647 1.00 87.94 77 MET A O 1
ATOM 610 N N . ASN A 1 78 ? 12.706 -1.563 -2.411 1.00 72.50 78 ASN A N 1
ATOM 611 C CA . ASN A 1 78 ? 13.949 -0.962 -2.878 1.00 72.50 78 ASN A CA 1
ATOM 612 C C . ASN A 1 78 ? 14.028 -0.957 -4.410 1.00 72.50 78 ASN A C 1
ATOM 614 O O . ASN A 1 78 ? 13.346 -1.713 -5.096 1.00 72.50 78 ASN A O 1
ATOM 618 N N . LYS A 1 79 ? 14.920 -0.124 -4.966 1.00 62.22 79 LYS A N 1
ATOM 619 C CA . LYS A 1 79 ? 15.108 0.017 -6.423 1.00 62.22 79 LYS A CA 1
ATOM 620 C C . LYS A 1 79 ? 15.389 -1.305 -7.144 1.00 62.22 79 LYS A C 1
ATOM 622 O O . LYS A 1 79 ? 14.937 -1.455 -8.275 1.00 62.22 79 LYS A O 1
ATOM 627 N N . ASP A 1 80 ? 16.070 -2.264 -6.527 1.00 60.59 80 ASP A N 1
ATOM 628 C CA . ASP A 1 80 ? 16.334 -3.557 -7.174 1.00 60.59 80 ASP A CA 1
ATOM 629 C C . ASP A 1 80 ? 15.029 -4.323 -7.469 1.00 60.59 80 ASP A C 1
ATOM 631 O O . ASP A 1 80 ? 14.838 -4.834 -8.575 1.00 60.59 80 ASP A O 1
ATOM 635 N N . GLU A 1 81 ? 14.054 -4.251 -6.558 1.00 59.16 81 GLU A N 1
ATOM 636 C CA . GLU A 1 81 ? 12.715 -4.855 -6.677 1.00 59.16 81 GLU A CA 1
ATOM 637 C C . GLU A 1 81 ? 11.807 -4.109 -7.677 1.00 59.16 81 GLU A C 1
ATOM 639 O O . GLU A 1 81 ? 10.712 -4.564 -8.013 1.00 59.16 81 GLU A O 1
ATOM 644 N N . THR A 1 82 ? 12.255 -2.958 -8.198 1.00 60.22 82 THR A N 1
ATOM 645 C CA . THR A 1 82 ? 11.552 -2.232 -9.270 1.00 60.22 82 THR A CA 1
ATOM 646 C C . THR A 1 82 ? 11.888 -2.771 -10.656 1.00 60.22 82 THR A C 1
ATOM 648 O O . THR A 1 82 ? 11.060 -2.677 -11.562 1.00 60.22 82 THR A O 1
ATOM 651 N N . THR A 1 83 ? 13.080 -3.359 -10.813 1.00 65.06 83 THR A N 1
ATOM 652 C CA . THR A 1 83 ? 13.549 -3.936 -12.085 1.00 65.06 83 THR A CA 1
ATOM 653 C C . THR A 1 83 ? 13.067 -5.367 -12.291 1.00 65.06 83 THR A C 1
ATOM 655 O O . THR A 1 83 ? 12.830 -5.774 -13.426 1.00 65.06 83 THR A O 1
ATOM 658 N N . SER A 1 84 ? 12.870 -6.105 -11.197 1.00 70.94 84 SER A N 1
ATOM 659 C CA . SER A 1 84 ? 12.244 -7.426 -11.176 1.00 70.94 84 SER A CA 1
ATOM 660 C C . SER A 1 84 ? 11.146 -7.417 -10.112 1.00 70.94 84 SER A C 1
ATOM 662 O O . SER A 1 84 ? 11.476 -7.461 -8.927 1.00 70.94 84 SER A O 1
ATOM 664 N N . PRO A 1 85 ? 9.861 -7.303 -10.501 1.00 76.38 85 PRO A N 1
ATOM 665 C CA . PRO A 1 85 ? 8.776 -7.261 -9.533 1.00 76.38 85 PRO A CA 1
ATOM 666 C C . PRO A 1 85 ? 8.733 -8.554 -8.714 1.00 76.38 85 PRO A C 1
ATOM 668 O O . PRO A 1 85 ? 8.993 -9.639 -9.238 1.00 76.38 85 PRO A O 1
ATOM 671 N N . LEU A 1 86 ? 8.362 -8.428 -7.440 1.00 86.69 86 LEU A N 1
ATOM 672 C CA . LEU A 1 86 ? 8.108 -9.553 -6.546 1.00 86.69 86 LEU A CA 1
ATOM 673 C C . LEU A 1 86 ? 7.083 -10.500 -7.166 1.00 86.69 86 LEU A C 1
ATOM 675 O O . LEU A 1 86 ? 6.123 -10.073 -7.823 1.00 86.69 86 L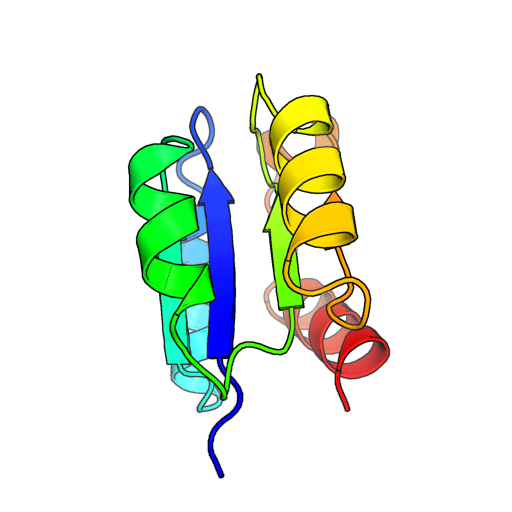EU A O 1
ATOM 679 N N . SER A 1 87 ? 7.241 -11.796 -6.901 1.00 90.88 87 SER A N 1
ATOM 680 C CA . SER A 1 87 ? 6.197 -12.752 -7.243 1.00 90.88 87 SER A CA 1
ATOM 681 C C . SER A 1 87 ? 4.914 -12.449 -6.462 1.00 90.88 87 SER A C 1
ATOM 683 O O . SER A 1 87 ? 4.932 -11.890 -5.362 1.00 90.88 87 SER A O 1
ATOM 685 N N . SER A 1 88 ? 3.767 -12.876 -6.998 1.00 93.25 88 SER A N 1
ATOM 686 C CA . SER A 1 88 ? 2.479 -12.714 -6.311 1.00 93.25 88 SER A CA 1
ATOM 687 C C . SER A 1 88 ? 2.477 -13.350 -4.919 1.00 93.25 88 SER A C 1
ATOM 689 O O . SER A 1 88 ? 1.830 -12.828 -4.019 1.00 93.25 88 SER A O 1
ATOM 691 N N . LYS A 1 89 ? 3.207 -14.457 -4.731 1.00 94.50 89 LYS A N 1
ATOM 692 C CA . LYS A 1 89 ? 3.318 -15.130 -3.435 1.00 94.50 89 LYS A CA 1
ATOM 693 C C . LYS A 1 89 ? 4.084 -14.270 -2.428 1.00 94.50 89 LYS A C 1
ATOM 695 O O . LYS A 1 89 ? 3.564 -14.027 -1.348 1.00 94.50 89 LYS A O 1
ATOM 700 N N . GLU A 1 90 ? 5.264 -13.777 -2.798 1.00 93.25 90 GLU A N 1
ATOM 701 C CA . GLU A 1 90 ? 6.098 -12.943 -1.917 1.00 93.25 90 GLU A CA 1
ATOM 702 C C . GLU A 1 90 ? 5.379 -11.655 -1.512 1.00 93.25 90 GLU A C 1
ATOM 704 O O . GLU A 1 90 ? 5.363 -11.301 -0.335 1.00 93.25 90 GLU A O 1
ATOM 709 N N . LEU A 1 91 ? 4.714 -10.996 -2.468 1.00 93.88 91 LEU A N 1
ATOM 710 C CA . LEU A 1 91 ? 3.896 -9.818 -2.192 1.00 93.88 91 LEU A CA 1
ATOM 711 C C . LEU A 1 91 ? 2.814 -10.117 -1.144 1.00 93.88 91 LEU A C 1
ATOM 713 O O . LEU A 1 91 ? 2.645 -9.356 -0.194 1.00 93.88 91 LEU A O 1
ATOM 717 N N . LEU A 1 92 ? 2.063 -11.207 -1.326 1.00 95.38 92 LEU A N 1
ATOM 718 C CA . LEU A 1 92 ? 0.955 -11.564 -0.440 1.00 95.38 92 LEU A CA 1
ATOM 719 C C . LEU A 1 92 ? 1.435 -11.992 0.947 1.00 95.38 92 LEU A C 1
ATOM 721 O O . LEU A 1 92 ? 0.830 -11.588 1.938 1.00 95.38 92 LEU A O 1
ATOM 725 N N . ASP A 1 93 ? 2.508 -12.777 1.025 1.00 95.25 93 ASP A N 1
ATOM 726 C CA . ASP A 1 93 ? 3.085 -13.219 2.295 1.00 95.25 93 ASP A CA 1
ATOM 727 C C . ASP A 1 93 ? 3.582 -12.013 3.108 1.00 95.25 93 ASP A C 1
ATOM 729 O O . ASP A 1 93 ? 3.266 -11.893 4.295 1.00 95.25 93 ASP A O 1
ATOM 733 N N . GLN A 1 94 ? 4.260 -11.062 2.457 1.00 95.00 94 GLN A N 1
ATOM 734 C CA . GLN A 1 94 ? 4.736 -9.846 3.114 1.00 95.00 94 GLN A CA 1
ATOM 735 C C . GLN A 1 94 ? 3.590 -8.929 3.555 1.00 95.00 94 GLN A C 1
ATOM 737 O O . GLN A 1 94 ? 3.624 -8.389 4.659 1.00 95.00 94 GLN A O 1
ATOM 742 N 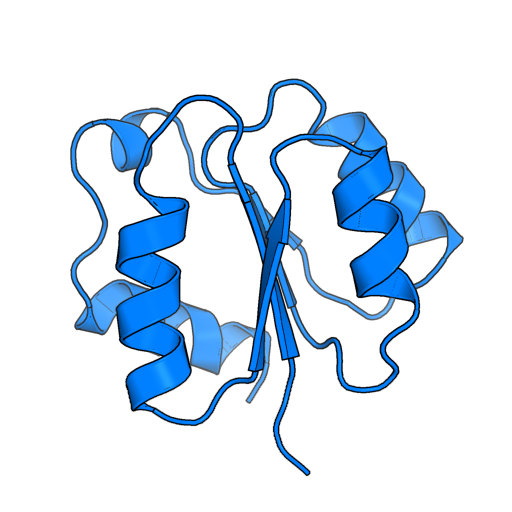N . VAL A 1 95 ? 2.562 -8.751 2.718 1.00 95.56 95 VAL A N 1
ATOM 743 C CA . VAL A 1 95 ? 1.389 -7.944 3.080 1.00 95.56 95 VAL A CA 1
ATOM 744 C C . VAL A 1 95 ? 0.698 -8.524 4.306 1.00 95.56 95 VAL A C 1
ATOM 746 O O . VAL A 1 95 ? 0.445 -7.778 5.247 1.00 95.56 95 VAL A O 1
ATOM 749 N N . ARG A 1 96 ? 0.456 -9.839 4.337 1.00 94.81 96 ARG A N 1
ATOM 750 C CA . ARG A 1 96 ? -0.165 -10.514 5.485 1.00 94.81 96 ARG A CA 1
ATOM 751 C C . ARG A 1 96 ? 0.647 -10.316 6.758 1.00 94.81 96 ARG A C 1
ATOM 753 O O . ARG A 1 96 ? 0.081 -9.899 7.753 1.00 94.81 96 ARG A O 1
ATOM 760 N N . ALA A 1 97 ? 1.965 -10.501 6.708 1.00 94.69 97 ALA A N 1
ATOM 761 C CA . ALA A 1 97 ? 2.829 -10.306 7.874 1.00 94.69 97 ALA A CA 1
ATOM 762 C C . ALA A 1 97 ? 2.791 -8.876 8.453 1.00 94.69 97 ALA A C 1
ATOM 764 O O . ALA A 1 97 ? 3.120 -8.680 9.620 1.00 94.69 97 ALA A O 1
ATOM 765 N N . LEU A 1 98 ? 2.427 -7.875 7.643 1.00 94.06 98 LEU A N 1
ATOM 766 C CA . LEU A 1 98 ? 2.364 -6.475 8.064 1.00 94.06 98 LEU A CA 1
ATOM 767 C C . LEU A 1 98 ? 0.992 -6.046 8.584 1.00 94.06 98 LEU A C 1
ATOM 769 O O . LEU A 1 98 ? 0.933 -5.078 9.341 1.00 94.06 98 LEU A O 1
ATOM 773 N N . ILE A 1 99 ? -0.098 -6.692 8.156 1.00 92.00 99 ILE A N 1
ATOM 774 C CA . ILE A 1 99 ? -1.455 -6.233 8.491 1.00 92.00 99 ILE A CA 1
ATOM 775 C C . ILE A 1 99 ? -2.359 -7.275 9.129 1.00 92.00 99 ILE A C 1
ATOM 777 O O . ILE A 1 99 ? -3.333 -6.856 9.752 1.00 92.00 99 ILE A O 1
ATOM 781 N N . ASP A 1 100 ? -2.131 -8.574 8.929 1.00 81.56 100 ASP A N 1
ATOM 782 C CA . ASP A 1 100 ? -2.952 -9.670 9.469 1.00 81.56 100 ASP A CA 1
ATOM 783 C C . ASP A 1 100 ? -2.389 -10.201 10.791 1.00 81.56 100 ASP A C 1
ATOM 785 O O . ASP A 1 100 ? -3.233 -10.431 11.689 1.00 81.56 100 ASP A O 1
#

pLDDT: mean 89.04, std 8.9, range [59.16, 97.06]